Protein AF-A0A8J6Z337-F1 (afdb_monomer_lite)

Structure (mmCIF, N/CA/C/O backbone):
data_AF-A0A8J6Z337-F1
#
_entry.id   AF-A0A8J6Z337-F1
#
loop_
_atom_site.group_PDB
_atom_site.id
_atom_site.type_symbol
_atom_site.label_atom_id
_atom_site.label_alt_id
_atom_site.label_comp_id
_atom_site.label_asym_id
_atom_site.label_entity_id
_atom_site.label_seq_id
_atom_site.pdbx_PDB_ins_code
_atom_site.Cartn_x
_atom_site.Cartn_y
_atom_site.Cartn_z
_atom_site.occupancy
_atom_site.B_iso_or_equiv
_atom_site.auth_seq_id
_atom_site.auth_comp_id
_atom_site.auth_asym_id
_atom_site.auth_atom_id
_atom_site.pdbx_PDB_model_num
ATOM 1 N N . MET A 1 1 ? 12.102 -11.309 -10.025 1.00 52.97 1 MET A N 1
ATOM 2 C CA . MET A 1 1 ? 11.694 -10.042 -9.381 1.00 52.97 1 MET A CA 1
ATOM 3 C C . MET A 1 1 ? 10.956 -9.238 -10.436 1.00 52.97 1 MET A C 1
ATOM 5 O O . MET A 1 1 ? 11.522 -9.062 -11.507 1.00 52.97 1 MET A O 1
ATOM 9 N N . ALA A 1 2 ? 9.691 -8.880 -10.214 1.00 62.72 2 ALA A N 1
ATOM 10 C CA . ALA A 1 2 ? 8.923 -8.135 -11.210 1.00 62.72 2 ALA A CA 1
ATOM 11 C C . ALA A 1 2 ? 9.520 -6.728 -11.365 1.00 62.72 2 ALA A C 1
ATOM 13 O O . ALA A 1 2 ? 9.746 -6.040 -10.371 1.00 62.72 2 ALA A O 1
ATOM 14 N N . THR A 1 3 ? 9.817 -6.317 -12.594 1.00 66.88 3 THR A N 1
ATOM 15 C CA . THR A 1 3 ? 10.253 -4.953 -12.906 1.00 66.88 3 THR A CA 1
ATOM 16 C C . THR A 1 3 ? 9.032 -4.147 -13.314 1.00 66.88 3 THR A C 1
ATOM 18 O O . THR A 1 3 ? 8.327 -4.528 -14.245 1.00 66.88 3 THR A O 1
ATOM 21 N N . TYR A 1 4 ? 8.765 -3.061 -12.594 1.00 78.50 4 TYR A N 1
ATOM 22 C CA . TYR A 1 4 ? 7.706 -2.115 -12.927 1.00 78.50 4 TYR A CA 1
ATOM 23 C C . TYR A 1 4 ? 8.351 -0.829 -13.437 1.00 78.50 4 TYR A C 1
ATOM 25 O O . TYR A 1 4 ? 9.132 -0.219 -12.712 1.00 78.50 4 TYR A O 1
ATOM 33 N N . ASP A 1 5 ? 8.011 -0.411 -14.655 1.00 82.31 5 ASP A N 1
ATOM 34 C CA . ASP A 1 5 ? 8.409 0.897 -15.202 1.00 82.31 5 ASP A CA 1
ATOM 35 C C . ASP A 1 5 ? 7.454 2.017 -14.753 1.00 82.31 5 ASP A C 1
ATOM 37 O O . ASP A 1 5 ? 7.792 3.200 -14.749 1.00 82.31 5 ASP A O 1
ATOM 41 N N . SER A 1 6 ? 6.244 1.643 -14.332 1.00 87.94 6 SER A N 1
ATOM 42 C CA . SER A 1 6 ? 5.234 2.540 -13.777 1.00 87.94 6 SER A CA 1
ATOM 43 C C . SER A 1 6 ? 4.308 1.799 -12.811 1.00 87.94 6 SER A C 1
ATOM 45 O O . SER A 1 6 ? 4.207 0.570 -12.822 1.00 87.94 6 SER A O 1
ATOM 47 N N . CYS A 1 7 ? 3.615 2.548 -11.954 1.00 89.44 7 CYS A N 1
ATOM 48 C CA . CYS A 1 7 ? 2.593 1.997 -11.079 1.00 89.44 7 CYS A CA 1
ATOM 49 C C . CYS A 1 7 ? 1.427 1.444 -11.915 1.00 89.44 7 CYS A C 1
ATOM 51 O O . CYS A 1 7 ? 0.773 2.223 -12.609 1.00 89.44 7 CYS A O 1
ATOM 53 N N . PRO A 1 8 ? 1.065 0.156 -11.779 1.00 88.12 8 PRO A N 1
ATOM 54 C CA . PRO A 1 8 ? -0.009 -0.445 -12.572 1.00 88.12 8 PRO A CA 1
ATOM 55 C C . PRO A 1 8 ? -1.391 0.142 -12.249 1.00 88.12 8 PRO A C 1
ATOM 57 O O . PRO A 1 8 ? -2.324 -0.003 -13.031 1.00 88.12 8 PRO A O 1
ATOM 60 N N . ARG A 1 9 ? -1.537 0.814 -11.097 1.00 88.88 9 ARG A N 1
ATOM 61 C CA . ARG A 1 9 ? -2.795 1.437 -10.671 1.00 88.88 9 ARG A CA 1
ATOM 62 C C . ARG A 1 9 ? -2.960 2.876 -11.159 1.00 88.88 9 ARG A C 1
ATOM 64 O O . ARG A 1 9 ? -4.064 3.254 -11.525 1.00 88.88 9 ARG A O 1
ATOM 71 N N . CYS A 1 10 ? -1.912 3.698 -11.094 1.00 91.31 10 CYS A N 1
ATOM 72 C CA . CYS A 1 10 ? -2.012 5.138 -11.379 1.00 91.31 10 CYS A CA 1
ATOM 73 C C . CYS A 1 10 ? -1.118 5.625 -12.523 1.00 91.31 10 CYS A C 1
ATOM 75 O O . CYS A 1 10 ? -1.119 6.818 -12.811 1.00 91.31 10 CYS A O 1
ATOM 77 N N . GLY A 1 11 ? -0.324 4.745 -13.136 1.00 88.94 11 GLY A N 1
ATOM 78 C CA . GLY A 1 11 ? 0.571 5.064 -14.251 1.00 88.94 11 GLY A CA 1
ATOM 79 C C . GLY A 1 11 ? 1.793 5.914 -13.890 1.00 88.94 11 GLY A C 1
ATOM 80 O O . GLY A 1 11 ? 2.614 6.191 -14.757 1.00 88.94 11 GLY A O 1
ATOM 81 N N . ARG A 1 12 ? 1.954 6.332 -12.627 1.00 89.50 12 ARG A N 1
ATOM 82 C CA . ARG A 1 12 ? 3.110 7.136 -12.200 1.00 89.50 12 ARG A CA 1
ATOM 83 C C . ARG A 1 12 ? 4.405 6.353 -12.326 1.00 89.50 12 ARG A C 1
ATOM 85 O O . ARG A 1 12 ? 4.460 5.204 -11.897 1.00 89.50 12 ARG A O 1
ATOM 92 N N . THR A 1 13 ? 5.445 7.002 -12.825 1.00 87.00 13 THR A N 1
ATOM 93 C CA . THR A 1 13 ? 6.807 6.457 -12.895 1.00 87.00 13 THR A CA 1
ATOM 94 C C . THR A 1 13 ? 7.618 6.793 -11.641 1.00 87.00 13 THR A C 1
ATOM 96 O O . THR A 1 13 ? 8.497 6.029 -11.264 1.00 87.00 13 THR A O 1
ATOM 99 N N . ASP A 1 14 ? 7.268 7.863 -10.914 1.00 87.12 14 ASP A N 1
ATOM 100 C CA . ASP A 1 14 ? 7.840 8.273 -9.619 1.00 87.12 14 ASP A CA 1
ATOM 101 C C . ASP A 1 14 ? 7.259 7.485 -8.431 1.00 87.12 14 ASP A C 1
ATOM 103 O O . ASP A 1 14 ? 6.946 8.032 -7.375 1.00 87.12 14 ASP A O 1
ATOM 107 N N . PHE A 1 15 ? 7.039 6.184 -8.597 1.00 85.62 15 PHE A N 1
ATOM 108 C CA . PHE A 1 15 ? 6.253 5.409 -7.639 1.00 85.62 15 PHE A CA 1
ATOM 109 C C . PHE A 1 15 ? 6.988 5.087 -6.329 1.00 85.62 15 PHE A C 1
ATOM 111 O O . PHE A 1 15 ? 6.316 4.758 -5.350 1.00 85.62 15 PHE A O 1
ATOM 118 N N . GLY A 1 16 ? 8.322 5.201 -6.290 1.00 86.38 16 GLY A N 1
ATOM 119 C CA . GLY A 1 16 ? 9.159 4.825 -5.148 1.00 86.38 16 GLY A CA 1
ATOM 120 C C . GLY A 1 16 ? 9.174 3.313 -4.928 1.00 86.38 16 GLY A C 1
ATOM 121 O O . GLY A 1 16 ? 10.146 2.641 -5.263 1.00 86.38 16 GLY A O 1
ATOM 122 N N . GLU A 1 17 ? 8.067 2.766 -4.435 1.00 90.19 17 GLU A N 1
ATOM 123 C CA . GLU A 1 17 ? 7.872 1.336 -4.203 1.00 90.19 17 GLU A CA 1
ATOM 124 C C . GLU A 1 17 ? 6.517 0.876 -4.743 1.00 90.19 17 GLU A C 1
ATOM 126 O O . GLU A 1 17 ? 5.522 1.609 -4.702 1.00 90.19 17 GLU A O 1
ATOM 131 N N . ILE A 1 18 ? 6.491 -0.353 -5.254 1.00 92.31 18 ILE A N 1
ATOM 132 C CA . ILE A 1 18 ? 5.275 -1.071 -5.624 1.00 92.31 18 ILE A CA 1
ATOM 133 C C . ILE A 1 18 ? 4.991 -2.084 -4.524 1.00 92.31 18 ILE A C 1
ATOM 135 O O . ILE A 1 18 ? 5.796 -2.977 -4.246 1.00 92.31 18 ILE A O 1
ATOM 139 N N . LEU A 1 19 ? 3.822 -1.926 -3.925 1.00 92.00 19 LEU A N 1
ATOM 140 C CA . LEU A 1 19 ? 3.274 -2.737 -2.860 1.00 92.00 19 LEU A CA 1
ATOM 141 C C . LEU A 1 19 ? 2.229 -3.687 -3.442 1.00 92.00 19 LEU A C 1
ATOM 143 O O . LEU A 1 19 ? 1.448 -3.318 -4.322 1.00 92.00 19 LEU A O 1
ATOM 147 N N . GLU A 1 20 ? 2.180 -4.903 -2.919 1.00 93.06 20 GLU A N 1
ATOM 148 C CA . GLU A 1 20 ? 1.066 -5.821 -3.119 1.00 93.06 20 GLU A CA 1
ATOM 149 C C . GLU A 1 20 ? 0.369 -6.062 -1.780 1.00 93.06 20 GLU A C 1
ATOM 151 O O . GLU A 1 20 ? 0.998 -6.490 -0.814 1.00 93.06 20 GLU A O 1
ATOM 156 N N . CYS A 1 21 ? -0.937 -5.801 -1.713 1.00 92.44 21 CYS A N 1
ATOM 157 C CA . CYS A 1 21 ? -1.736 -6.116 -0.532 1.00 92.44 21 CYS A CA 1
ATOM 158 C C . CYS A 1 21 ? -1.980 -7.623 -0.451 1.00 92.44 21 CYS A C 1
ATOM 160 O O . CYS A 1 21 ? -2.707 -8.170 -1.282 1.00 92.44 21 CYS A O 1
ATOM 162 N N . LYS A 1 22 ? -1.479 -8.276 0.601 1.00 91.38 22 LYS A N 1
ATOM 163 C CA . LYS A 1 22 ? -1.650 -9.724 0.802 1.00 91.38 22 LYS A CA 1
ATOM 164 C C . LYS A 1 22 ? -3.112 -10.133 0.983 1.00 91.38 22 LYS A C 1
ATOM 166 O O . LYS A 1 22 ? -3.493 -11.245 0.640 1.00 91.38 22 LYS A O 1
ATOM 171 N N . ARG A 1 23 ? -3.952 -9.219 1.481 1.00 90.06 23 ARG A N 1
ATOM 172 C CA . ARG A 1 23 ? -5.370 -9.483 1.773 1.00 90.06 23 ARG A CA 1
ATOM 173 C C . ARG A 1 23 ? -6.259 -9.545 0.528 1.00 90.06 23 ARG A C 1
ATOM 175 O O . ARG A 1 23 ? -7.261 -10.246 0.537 1.00 90.06 23 ARG A O 1
ATOM 182 N N . CYS A 1 24 ? -5.944 -8.774 -0.516 1.00 91.94 24 CYS A N 1
ATOM 183 C CA . CYS A 1 24 ? -6.780 -8.691 -1.726 1.00 91.94 24 CYS A CA 1
ATOM 184 C C . CYS A 1 24 ? -6.014 -8.815 -3.052 1.00 91.94 24 CYS A C 1
ATOM 186 O O . CYS A 1 24 ? -6.621 -8.682 -4.114 1.00 91.94 24 CYS A O 1
ATOM 188 N N . GLY A 1 25 ? -4.695 -9.018 -3.005 1.00 91.56 25 GLY A N 1
ATOM 189 C CA . GLY A 1 25 ? -3.822 -9.144 -4.174 1.00 91.56 25 GLY A CA 1
ATOM 190 C C . GLY A 1 25 ? -3.664 -7.862 -4.995 1.00 91.56 25 GLY A C 1
ATOM 191 O O . GLY A 1 25 ? -3.140 -7.900 -6.103 1.00 91.56 25 GLY A O 1
ATOM 192 N N . LEU A 1 26 ? -4.147 -6.715 -4.505 1.00 93.31 26 LEU A N 1
ATOM 193 C CA . LEU A 1 26 ? -4.017 -5.461 -5.237 1.00 93.31 26 LEU A CA 1
ATOM 194 C C . LEU A 1 26 ? -2.550 -5.029 -5.276 1.00 93.31 26 LEU A C 1
ATOM 196 O O . LEU A 1 26 ? -1.941 -4.852 -4.225 1.00 93.31 26 LEU A O 1
ATOM 200 N N . ILE A 1 27 ? -2.060 -4.733 -6.478 1.00 92.81 27 ILE A N 1
ATOM 201 C CA . ILE A 1 27 ? -0.751 -4.125 -6.718 1.00 92.81 27 ILE A CA 1
ATOM 202 C C . ILE A 1 27 ? -0.922 -2.615 -6.923 1.00 92.81 27 ILE A C 1
ATOM 204 O O . ILE A 1 27 ? -1.732 -2.172 -7.741 1.00 92.81 27 ILE A O 1
ATOM 208 N N . PHE A 1 28 ? -0.198 -1.808 -6.154 1.00 92.81 28 PHE A N 1
ATOM 209 C CA . PHE A 1 28 ? -0.290 -0.346 -6.158 1.00 92.81 28 PHE A CA 1
ATOM 210 C C . PHE A 1 28 ? 1.011 0.272 -5.643 1.00 92.81 28 PHE A C 1
ATOM 212 O O . PHE A 1 28 ? 1.797 -0.396 -4.988 1.00 92.81 28 PHE A O 1
ATOM 219 N N . CYS A 1 29 ? 1.273 1.545 -5.935 1.00 93.06 29 CYS A N 1
ATOM 220 C CA . CYS A 1 29 ? 2.454 2.210 -5.386 1.00 93.06 29 CYS A CA 1
ATOM 221 C C . CYS A 1 29 ? 2.218 2.776 -3.987 1.00 93.06 29 CYS A C 1
ATOM 223 O O . CYS A 1 29 ? 1.073 3.027 -3.610 1.00 93.06 29 CYS A O 1
ATOM 225 N N . ALA A 1 30 ? 3.298 3.086 -3.268 1.00 88.69 30 ALA A N 1
ATOM 226 C CA . ALA A 1 30 ? 3.237 3.773 -1.974 1.00 88.69 30 ALA A CA 1
ATOM 227 C C . ALA A 1 30 ? 2.435 5.092 -2.033 1.00 88.69 30 ALA A C 1
ATOM 229 O O . ALA A 1 30 ? 1.749 5.458 -1.094 1.00 88.69 30 ALA A O 1
ATOM 230 N N . LYS A 1 31 ? 2.420 5.791 -3.177 1.00 90.44 31 LYS A N 1
ATOM 231 C CA . LYS A 1 31 ? 1.605 7.012 -3.358 1.00 90.44 31 LYS A CA 1
ATOM 232 C C . LYS A 1 31 ? 0.114 6.743 -3.583 1.00 90.44 31 LYS A C 1
ATOM 234 O O . LYS A 1 31 ? -0.687 7.673 -3.563 1.00 90.44 31 LYS A O 1
ATOM 239 N N . CYS A 1 32 ? -0.255 5.501 -3.876 1.00 93.06 32 CYS A N 1
ATOM 240 C CA . CYS A 1 32 ? -1.637 5.066 -4.032 1.00 93.06 32 CYS A CA 1
ATOM 241 C C . CYS A 1 32 ? -2.224 4.496 -2.743 1.00 93.06 32 CYS A C 1
ATOM 243 O O . CYS A 1 32 ? -3.370 4.052 -2.791 1.00 93.06 32 CYS A O 1
ATOM 245 N N . THR A 1 33 ? -1.480 4.473 -1.633 1.00 92.00 33 THR A N 1
ATOM 246 C CA . THR A 1 33 ? -2.024 4.085 -0.330 1.00 92.00 33 THR A CA 1
ATOM 247 C C . THR A 1 33 ? -3.239 4.956 -0.001 1.00 92.00 33 THR A C 1
ATOM 249 O O . THR A 1 33 ? -3.300 6.153 -0.298 1.00 92.00 33 THR A O 1
ATOM 252 N N . GLY A 1 34 ? -4.266 4.326 0.559 1.00 91.75 34 GLY A N 1
ATOM 253 C CA . GLY A 1 34 ? -5.351 5.050 1.200 1.00 91.75 34 GLY A CA 1
ATOM 254 C C . GLY A 1 34 ? -4.851 5.651 2.508 1.00 91.75 34 GLY A C 1
ATOM 255 O O . GLY A 1 34 ? -3.918 5.134 3.114 1.00 91.75 34 GLY A O 1
ATOM 256 N N . LYS A 1 35 ? -5.479 6.738 2.949 1.00 91.94 35 LYS A N 1
ATOM 257 C CA . LYS A 1 35 ? -5.207 7.349 4.251 1.00 91.94 35 LYS A CA 1
ATOM 258 C C . LYS A 1 35 ? -6.506 7.420 5.021 1.00 91.94 35 LYS A C 1
ATOM 260 O O . LYS A 1 35 ? -7.510 7.896 4.483 1.00 91.94 35 LYS A O 1
ATOM 265 N N . ARG A 1 36 ? -6.491 6.950 6.260 1.00 89.88 36 ARG A N 1
ATOM 266 C CA . ARG A 1 36 ? -7.629 7.049 7.170 1.00 89.88 36 ARG A CA 1
ATOM 267 C C . ARG A 1 36 ? -7.224 7.808 8.416 1.00 89.88 36 ARG A C 1
ATOM 269 O O . ARG A 1 36 ? -6.081 7.737 8.852 1.00 89.88 36 ARG A O 1
ATOM 276 N N . THR A 1 37 ?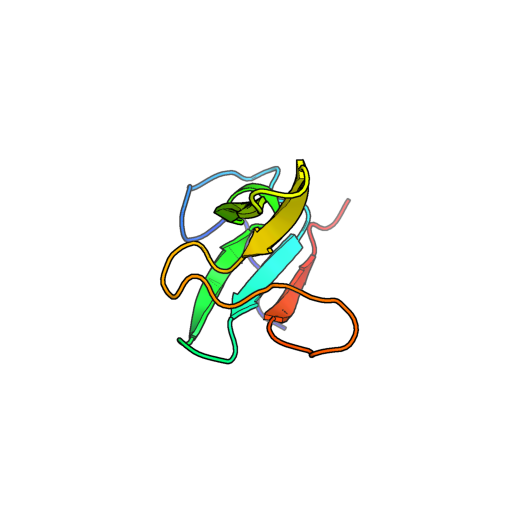 -8.188 8.549 8.946 1.00 93.12 37 THR A N 1
ATOM 277 C CA . THR A 1 37 ? -8.055 9.298 10.191 1.00 93.12 37 THR A CA 1
ATOM 278 C C . THR A 1 37 ? -9.087 8.747 11.159 1.00 93.12 37 THR A C 1
ATOM 280 O O . THR A 1 37 ? -10.275 8.707 10.830 1.00 93.12 37 THR A O 1
ATOM 283 N N . LEU A 1 38 ? -8.632 8.288 12.316 1.00 90.19 38 LEU A N 1
ATOM 284 C CA . LEU A 1 38 ? -9.478 7.855 13.416 1.00 90.19 38 LEU A CA 1
ATOM 285 C C . LEU A 1 38 ? -10.052 9.072 14.170 1.00 90.19 38 LEU A C 1
ATOM 287 O O . LEU A 1 38 ? -9.532 10.185 14.037 1.00 90.19 38 LEU A O 1
ATOM 291 N N . PRO A 1 39 ? -11.132 8.898 14.955 1.00 92.94 39 PRO A N 1
ATOM 292 C CA . PRO A 1 39 ? -11.752 9.994 15.707 1.00 92.94 39 PRO A CA 1
ATOM 293 C C . PRO A 1 39 ? -10.835 10.658 16.746 1.00 92.94 39 PRO A C 1
ATOM 295 O O . PRO A 1 39 ? -11.045 11.817 17.087 1.00 92.94 39 PRO A O 1
ATOM 298 N N . ASP A 1 40 ? -9.824 9.939 17.232 1.00 93.81 40 ASP A N 1
ATOM 299 C CA . ASP A 1 40 ? -8.782 10.432 18.144 1.00 93.81 40 ASP A CA 1
ATOM 300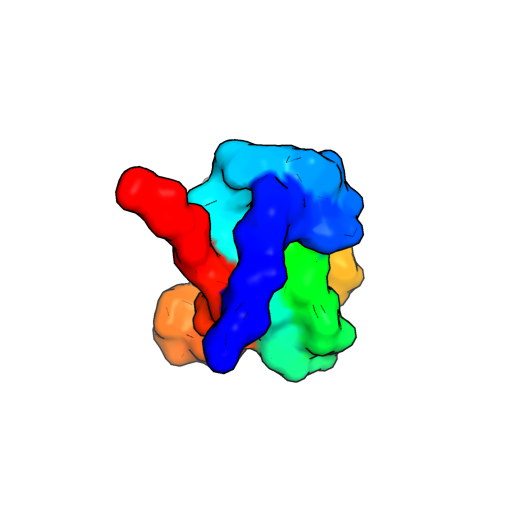 C C . ASP A 1 40 ? -7.708 11.284 17.432 1.00 93.81 40 ASP A C 1
ATOM 302 O O . ASP A 1 40 ? -6.816 11.831 18.076 1.00 93.81 40 ASP A O 1
ATOM 306 N N . GLY A 1 41 ? -7.797 11.420 16.104 1.00 92.06 41 GLY A N 1
ATOM 307 C CA . GLY A 1 41 ? -6.853 12.162 15.272 1.00 92.06 41 GLY A CA 1
ATOM 308 C C . GLY A 1 41 ? -5.706 11.316 14.715 1.00 92.06 41 GLY A C 1
ATOM 309 O O . GLY A 1 41 ? -4.940 11.821 13.888 1.00 92.06 41 GLY A O 1
ATOM 310 N N . THR A 1 42 ? -5.606 10.041 15.095 1.00 92.25 42 THR A N 1
ATOM 311 C CA . THR A 1 42 ? -4.576 9.126 14.596 1.00 92.25 42 THR A CA 1
ATOM 312 C C . THR A 1 42 ? -4.761 8.891 13.097 1.00 92.25 42 THR A C 1
A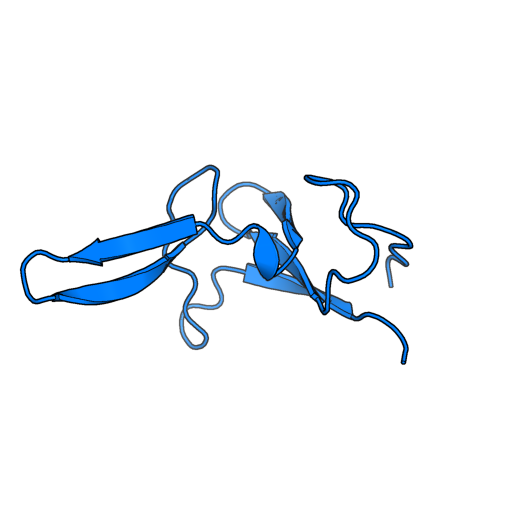TOM 314 O O . THR A 1 42 ? -5.870 8.629 12.626 1.00 92.25 42 THR A O 1
ATOM 317 N N . ARG A 1 43 ? -3.680 9.001 12.317 1.00 92.50 43 ARG A N 1
ATOM 318 C CA . ARG A 1 43 ? -3.687 8.779 10.864 1.00 92.50 43 ARG A CA 1
ATOM 319 C C . ARG A 1 43 ? -2.868 7.549 10.518 1.00 92.50 43 ARG A C 1
ATOM 321 O O . ARG A 1 43 ? -1.723 7.463 10.940 1.00 92.50 43 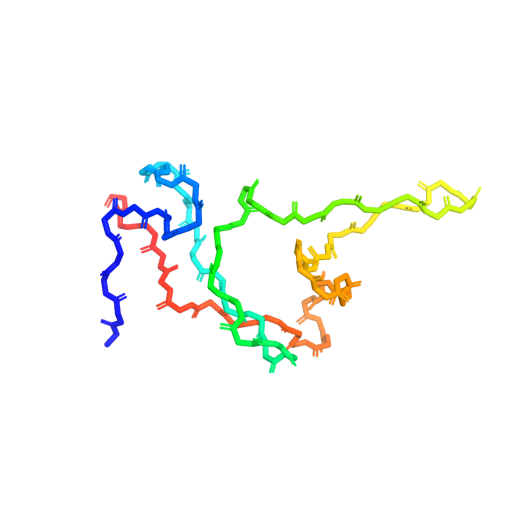ARG A O 1
ATOM 328 N N . TYR A 1 44 ? -3.424 6.677 9.687 1.00 90.62 44 TYR A N 1
ATOM 329 C CA . TYR A 1 44 ? -2.746 5.475 9.211 1.00 90.62 44 TYR A CA 1
ATOM 330 C C . TYR A 1 44 ? -2.929 5.289 7.705 1.00 90.62 44 TYR A C 1
ATOM 332 O O . TYR A 1 44 ? -3.873 5.807 7.086 1.00 90.62 44 TYR A O 1
ATOM 340 N N . GLU A 1 45 ? -1.993 4.559 7.108 1.00 92.81 45 GLU A N 1
ATOM 341 C CA . GLU A 1 45 ? -2.055 4.163 5.707 1.00 92.81 45 GLU A CA 1
ATOM 342 C C . GLU A 1 45 ? -2.834 2.857 5.572 1.00 92.81 45 GLU A C 1
ATOM 344 O O . GLU A 1 45 ? -2.785 1.983 6.428 1.00 92.81 45 GLU A O 1
ATOM 349 N N . CYS A 1 46 ? -3.605 2.709 4.500 1.00 93.38 46 CYS A N 1
ATOM 350 C CA . CYS A 1 46 ? -4.430 1.528 4.292 1.00 93.38 46 CYS A CA 1
ATOM 351 C C . CYS A 1 46 ? -4.472 1.118 2.819 1.00 93.38 46 CYS A C 1
ATOM 353 O O . CYS A 1 46 ? -4.244 1.917 1.908 1.00 93.38 46 CYS A O 1
ATOM 355 N N . CYS A 1 47 ? -4.829 -0.133 2.545 1.00 92.69 47 CYS A N 1
ATOM 356 C CA . CYS A 1 47 ? -5.026 -0.607 1.186 1.00 92.69 47 CYS A CA 1
ATOM 357 C C . CYS A 1 47 ? -6.141 0.209 0.506 1.00 92.69 47 CYS A C 1
ATOM 359 O O . CYS A 1 47 ? -7.271 0.242 0.999 1.00 92.69 47 CYS A O 1
ATOM 361 N N . PRO A 1 48 ? -5.903 0.791 -0.679 1.00 91.56 48 PRO A N 1
ATOM 362 C CA . PRO A 1 48 ? -6.881 1.638 -1.364 1.00 91.56 48 PRO A CA 1
ATOM 363 C C . PRO A 1 48 ? -8.029 0.853 -2.026 1.00 91.56 48 PRO A C 1
ATOM 365 O O . PRO A 1 48 ? -8.763 1.403 -2.849 1.00 91.56 48 PRO A O 1
ATOM 368 N N . ARG A 1 49 ? -8.150 -0.454 -1.758 1.00 91.62 49 ARG A N 1
ATOM 369 C CA . ARG A 1 49 ? -9.257 -1.304 -2.224 1.00 91.62 49 ARG A CA 1
ATOM 370 C C . ARG A 1 49 ? -10.011 -1.946 -1.068 1.00 91.62 49 ARG A C 1
ATOM 372 O O . ARG A 1 49 ? -11.222 -1.803 -1.010 1.00 91.62 49 ARG A O 1
ATOM 379 N N . CYS A 1 50 ? -9.321 -2.648 -0.170 1.00 91.94 50 CYS A N 1
ATOM 380 C CA . CYS A 1 50 ? -9.967 -3.344 0.950 1.00 91.94 50 CYS A CA 1
ATOM 381 C C . CYS A 1 50 ? -9.887 -2.589 2.284 1.00 91.94 50 CYS A C 1
ATOM 383 O O . CYS A 1 50 ? -10.405 -3.084 3.279 1.00 91.94 50 CYS A O 1
ATOM 385 N N . ALA A 1 51 ? -9.229 -1.425 2.316 1.00 90.50 51 ALA A N 1
ATOM 386 C CA . ALA A 1 51 ? -9.022 -0.610 3.511 1.00 90.50 51 ALA A CA 1
ATOM 387 C C . ALA A 1 51 ? -8.353 -1.336 4.691 1.00 90.50 51 ALA A C 1
ATOM 389 O O . ALA A 1 51 ? -8.459 -0.878 5.824 1.00 90.50 51 ALA A O 1
ATOM 390 N N . ALA A 1 52 ? -7.660 -2.449 4.425 1.00 90.44 52 ALA A N 1
ATOM 391 C CA . ALA A 1 52 ? -6.795 -3.093 5.404 1.00 90.44 52 ALA A CA 1
ATOM 392 C C . ALA A 1 52 ? -5.662 -2.140 5.791 1.00 90.44 52 ALA A C 1
ATOM 394 O O . ALA A 1 52 ? -5.083 -1.513 4.904 1.00 90.44 52 ALA A O 1
ATOM 395 N N .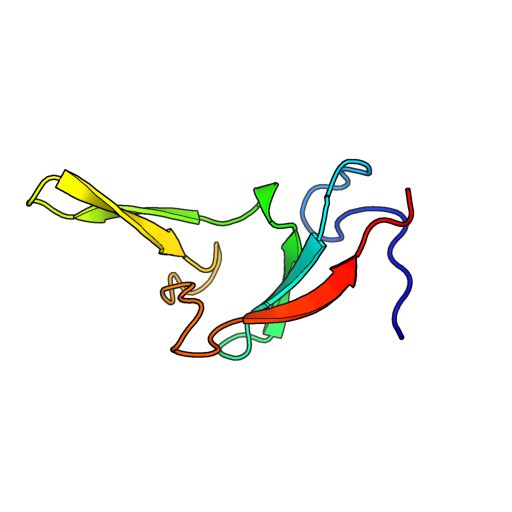 GLU A 1 53 ? -5.384 -2.023 7.081 1.00 91.31 53 GLU A N 1
ATOM 396 C CA . GLU A 1 53 ? -4.304 -1.194 7.607 1.00 91.31 53 GLU A CA 1
ATOM 397 C C . GLU A 1 53 ? -2.955 -1.667 7.065 1.00 91.31 53 GLU A C 1
ATOM 399 O O . GLU A 1 53 ? -2.675 -2.863 7.018 1.00 91.31 53 GLU A O 1
ATOM 404 N N . ILE A 1 54 ? -2.166 -0.731 6.552 1.00 88.94 54 ILE A N 1
ATOM 405 C CA . ILE A 1 54 ? -0.805 -0.983 6.103 1.00 88.94 54 ILE A CA 1
ATOM 406 C C . ILE A 1 54 ? 0.076 -0.630 7.283 1.00 88.94 54 ILE A C 1
ATOM 408 O O . ILE A 1 54 ? 0.329 0.544 7.533 1.00 88.94 54 ILE A O 1
ATOM 412 N N . ASP A 1 55 ? 0.498 -1.666 7.982 1.00 81.06 55 ASP A N 1
ATOM 413 C CA . ASP A 1 55 ? 1.383 -1.567 9.124 1.00 81.06 55 ASP A CA 1
ATOM 414 C C . ASP A 1 55 ? 2.653 -2.381 8.839 1.00 81.06 55 ASP A C 1
ATOM 416 O O . ASP A 1 55 ? 2.608 -3.391 8.119 1.00 81.06 55 ASP A O 1
ATOM 420 N N . GLU A 1 56 ? 3.792 -1.885 9.319 1.00 69.06 56 GLU A N 1
ATOM 421 C CA . GLU A 1 56 ? 5.102 -2.504 9.096 1.00 69.06 56 GLU A CA 1
ATOM 422 C C . GLU A 1 56 ? 5.254 -3.814 9.887 1.00 69.06 56 GLU A C 1
ATOM 424 O O . GLU A 1 56 ? 5.975 -4.707 9.437 1.00 69.06 56 GLU A O 1
ATOM 429 N N . ASP A 1 57 ? 4.527 -3.965 10.999 1.00 71.88 57 ASP A N 1
ATOM 430 C CA . ASP A 1 57 ? 4.554 -5.138 11.870 1.00 71.88 57 ASP A CA 1
ATOM 431 C C . ASP A 1 57 ? 3.506 -6.199 11.472 1.00 71.88 57 ASP A C 1
ATOM 433 O O . ASP A 1 57 ? 3.774 -7.398 11.579 1.00 71.88 57 ASP A O 1
ATOM 437 N N . GLU A 1 58 ? 2.327 -5.802 10.964 1.00 67.56 58 GLU A N 1
ATOM 438 C CA . GLU A 1 58 ? 1.274 -6.755 10.532 1.00 67.56 58 GLU A CA 1
ATOM 439 C C . GLU A 1 58 ? 1.492 -7.367 9.135 1.00 67.56 58 GLU A C 1
ATOM 441 O O . GLU A 1 58 ? 0.748 -8.259 8.716 1.00 67.56 58 GLU A O 1
ATOM 446 N N . ASP A 1 59 ? 2.517 -6.929 8.396 1.00 75.25 59 ASP A N 1
ATOM 447 C CA . ASP A 1 59 ? 2.917 -7.523 7.113 1.00 75.25 59 ASP A CA 1
ATOM 448 C C . ASP A 1 59 ? 1.743 -7.584 6.095 1.00 75.25 59 ASP A C 1
ATOM 450 O O . ASP A 1 59 ? 1.613 -8.507 5.276 1.00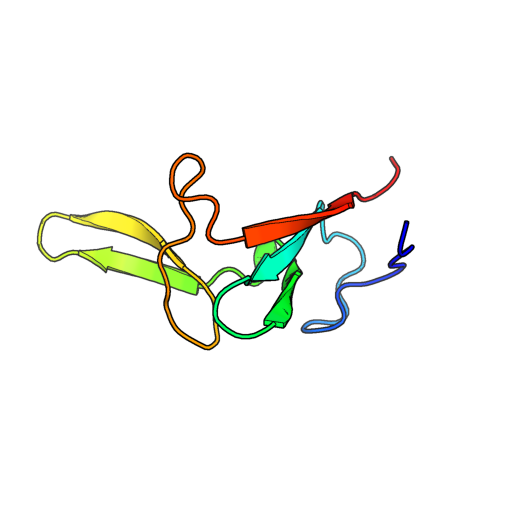 75.25 59 ASP A O 1
ATOM 454 N N . THR A 1 60 ? 0.844 -6.586 6.154 1.00 84.00 60 THR A N 1
ATOM 455 C CA . THR A 1 60 ? -0.378 -6.484 5.328 1.00 84.00 60 THR A CA 1
ATOM 456 C C . THR A 1 60 ? -0.069 -6.280 3.844 1.00 84.00 60 THR A C 1
ATOM 458 O O . THR A 1 60 ? -0.861 -6.638 2.954 1.00 84.00 60 THR A O 1
ATOM 461 N N . VAL A 1 61 ? 1.089 -5.694 3.552 1.00 89.38 61 VAL A N 1
ATOM 462 C CA . VAL A 1 61 ? 1.599 -5.479 2.200 1.00 89.38 61 VAL A CA 1
ATOM 463 C C . VAL A 1 61 ? 2.991 -6.069 2.075 1.00 89.38 61 VAL A C 1
ATOM 465 O O . VAL A 1 61 ? 3.760 -6.069 3.025 1.00 89.38 61 VAL A O 1
ATOM 468 N N . ARG A 1 62 ? 3.342 -6.526 0.875 1.00 90.75 62 ARG A N 1
ATOM 469 C CA . ARG A 1 62 ? 4.724 -6.868 0.530 1.00 90.75 62 ARG A CA 1
ATOM 470 C C . ARG A 1 62 ? 5.247 -5.935 -0.549 1.00 90.75 62 ARG A C 1
ATOM 472 O O . ARG A 1 62 ? 4.532 -5.620 -1.501 1.00 90.75 62 ARG A O 1
ATOM 479 N N . VAL A 1 63 ? 6.508 -5.534 -0.436 1.00 90.25 63 VAL A N 1
ATOM 480 C CA . VAL A 1 63 ? 7.183 -4.779 -1.494 1.00 90.25 63 VAL A CA 1
ATOM 481 C C . VAL A 1 63 ? 7.554 -5.743 -2.619 1.00 90.25 63 VAL A C 1
ATOM 483 O O . VAL A 1 63 ? 8.359 -6.653 -2.426 1.00 90.25 63 VAL A O 1
ATOM 486 N N . VAL A 1 64 ? 6.969 -5.557 -3.802 1.00 90.50 64 VAL A N 1
ATOM 487 C CA . VAL A 1 64 ? 7.228 -6.412 -4.977 1.00 90.50 64 VAL A CA 1
ATOM 488 C C . VAL A 1 64 ? 8.206 -5.784 -5.964 1.00 90.50 64 VAL A C 1
ATOM 490 O O . VAL A 1 64 ? 8.840 -6.505 -6.736 1.00 90.50 64 VAL A O 1
ATOM 493 N N . ALA A 1 65 ? 8.367 -4.459 -5.922 1.00 88.12 65 ALA A N 1
ATOM 494 C CA . ALA A 1 65 ? 9.406 -3.749 -6.655 1.00 88.12 65 ALA A CA 1
ATOM 495 C C . ALA A 1 65 ? 9.778 -2.432 -5.974 1.00 88.12 65 ALA A C 1
ATOM 497 O O . ALA A 1 65 ? 8.942 -1.782 -5.348 1.00 88.12 65 ALA A O 1
ATOM 498 N N . LYS A 1 66 ? 11.032 -2.020 -6.159 1.00 85.19 66 LYS A N 1
ATOM 499 C CA . LYS A 1 66 ? 11.532 -0.697 -5.784 1.00 85.19 66 LYS A CA 1
ATOM 500 C C . LYS A 1 66 ? 12.018 0.013 -7.039 1.00 85.19 66 LYS A C 1
ATOM 502 O O . LYS A 1 66 ? 12.602 -0.623 -7.918 1.00 85.19 66 LYS A O 1
ATOM 507 N N . GLN A 1 67 ? 11.768 1.313 -7.124 1.00 79.06 67 GLN A N 1
ATOM 508 C CA . GLN A 1 67 ? 12.293 2.147 -8.192 1.00 79.06 67 GLN A CA 1
ATOM 509 C C . GLN A 1 67 ? 13.824 2.112 -8.122 1.00 79.06 67 GLN A C 1
ATOM 511 O O . GLN A 1 67 ? 14.412 2.428 -7.086 1.00 79.06 67 GLN A O 1
ATOM 516 N N . LYS A 1 68 ? 14.476 1.699 -9.213 1.00 68.44 68 LYS A N 1
ATOM 517 C CA . LYS A 1 68 ? 15.929 1.838 -9.332 1.00 68.44 68 LYS A CA 1
ATOM 518 C C . LYS A 1 68 ? 16.235 3.324 -9.512 1.00 68.44 68 LYS A C 1
ATOM 520 O O . LYS A 1 68 ? 15.726 3.936 -10.448 1.00 68.44 68 LYS A O 1
ATOM 525 N N . ARG A 1 69 ? 16.985 3.886 -8.566 1.00 59.41 69 ARG A N 1
ATOM 526 C CA . ARG A 1 69 ? 17.595 5.212 -8.687 1.00 59.41 69 ARG A CA 1
ATOM 527 C C . ARG A 1 69 ? 18.765 5.177 -9.656 1.00 59.41 69 ARG A C 1
ATOM 529 O O . ARG A 1 69 ? 19.444 4.126 -9.689 1.00 59.41 69 ARG A O 1
#

Radius of gyration: 12.24 Å; chains: 1; bounding box: 29×22×33 Å

Secondary structure (DSSP, 8-state):
----SS-TTT--S--SEEEEETTT--EEEGGG-EEEE-TTS-EEEE-TTT--B--TTTT-EEEEEE---

Sequence (69 aa):
MATYDSCPRCGRTDFGEILECKRCGLIFCAKCTGKRTLPDGTRYECCPRCAAEIDEDEDTVRVVAKQKR

pLDDT: mean 86.82, std 8.96, range [52.97, 93.81]

Foldseek 3Di:
DDDDCAFPVPRHNPQQFWKAFPVPRDIGGPVLWDWDADPVRDIFTAHNPPRHTDDPVVPRIDTPDGRDD